Protein AF-A0A7C1BRU0-F1 (afdb_monomer_lite)

pLDDT: mean 76.78, std 14.63, range [42.94, 91.25]

Structure (mmCIF, N/CA/C/O backbone):
data_AF-A0A7C1BRU0-F1
#
_entry.id   AF-A0A7C1BRU0-F1
#
loop_
_atom_site.group_PDB
_atom_site.id
_atom_site.type_symbol
_atom_site.label_atom_id
_atom_site.label_alt_id
_atom_site.label_comp_id
_atom_site.label_asym_id
_atom_site.label_entity_id
_atom_site.label_seq_id
_atom_site.pdbx_PDB_ins_code
_atom_site.Cartn_x
_atom_site.Cartn_y
_atom_site.Cartn_z
_atom_site.occupancy
_atom_site.B_iso_or_equiv
_atom_site.auth_seq_id
_atom_site.auth_comp_id
_atom_site.auth_asym_id
_atom_site.auth_atom_id
_atom_site.pdbx_PDB_model_num
ATOM 1 N N . MET A 1 1 ? 9.150 2.656 5.061 1.00 75.44 1 MET A N 1
ATOM 2 C CA . MET A 1 1 ? 8.617 2.699 3.687 1.00 75.44 1 MET A CA 1
ATOM 3 C C . MET A 1 1 ? 9.025 1.399 3.020 1.00 75.44 1 MET A C 1
ATOM 5 O O . MET A 1 1 ? 10.210 1.096 3.060 1.00 75.44 1 MET A O 1
ATOM 9 N N . GLN A 1 2 ? 8.071 0.590 2.557 1.00 86.44 2 GLN A N 1
ATOM 10 C CA . GLN A 1 2 ? 8.381 -0.582 1.729 1.00 86.44 2 GLN A CA 1
ATOM 11 C C . GLN A 1 2 ? 8.383 -0.130 0.269 1.00 86.44 2 GLN A C 1
ATOM 13 O O . GLN A 1 2 ? 7.535 0.673 -0.111 1.00 86.44 2 GLN A O 1
ATOM 18 N N . SER A 1 3 ? 9.336 -0.616 -0.517 1.00 88.31 3 SER A N 1
ATOM 19 C CA . SER A 1 3 ? 9.441 -0.341 -1.948 1.00 88.31 3 SER A CA 1
ATOM 20 C C . SER A 1 3 ? 9.976 -1.574 -2.670 1.00 88.31 3 SER A C 1
ATOM 22 O O . SER A 1 3 ? 10.645 -2.416 -2.068 1.00 88.31 3 SER A O 1
ATOM 24 N N . ALA A 1 4 ? 9.661 -1.677 -3.956 1.00 88.94 4 ALA A N 1
ATOM 25 C CA . ALA A 1 4 ? 10.201 -2.679 -4.861 1.00 88.94 4 ALA A CA 1
ATOM 26 C C . ALA A 1 4 ? 10.468 -2.011 -6.212 1.00 88.94 4 ALA A C 1
ATOM 28 O O . ALA A 1 4 ? 9.642 -1.233 -6.685 1.00 88.94 4 ALA A O 1
ATOM 29 N N . GLU A 1 5 ? 11.617 -2.304 -6.814 1.00 89.44 5 GLU A N 1
ATOM 30 C CA . GLU A 1 5 ? 11.903 -1.902 -8.189 1.00 89.44 5 GLU A CA 1
ATOM 31 C C . GLU A 1 5 ? 11.199 -2.864 -9.146 1.00 89.44 5 GLU A C 1
ATOM 33 O O . GLU A 1 5 ? 11.255 -4.083 -8.961 1.00 89.44 5 GLU A O 1
ATOM 38 N N . ILE A 1 6 ? 10.541 -2.317 -10.167 1.00 86.06 6 ILE A N 1
ATOM 39 C CA . ILE A 1 6 ? 9.877 -3.102 -11.207 1.00 86.06 6 ILE A CA 1
ATOM 40 C C . ILE A 1 6 ? 10.598 -2.943 -12.544 1.00 86.06 6 ILE A C 1
ATOM 42 O O . ILE A 1 6 ? 10.967 -1.826 -12.913 1.00 86.06 6 ILE A O 1
ATOM 46 N N . PRO A 1 7 ? 10.809 -4.038 -13.293 1.00 84.94 7 PRO A N 1
ATOM 47 C CA . PRO A 1 7 ? 11.357 -3.946 -14.634 1.00 84.94 7 PRO A CA 1
ATOM 48 C C . PRO A 1 7 ? 10.336 -3.330 -15.597 1.00 84.94 7 PRO A C 1
ATOM 50 O O . PRO A 1 7 ? 9.122 -3.420 -15.404 1.00 84.94 7 PRO A O 1
ATOM 53 N N . ALA A 1 8 ? 10.836 -2.746 -16.685 1.00 81.50 8 ALA A N 1
ATOM 54 C CA . ALA A 1 8 ? 9.984 -2.249 -17.755 1.00 81.50 8 ALA A CA 1
ATOM 55 C C . ALA A 1 8 ? 9.097 -3.373 -18.324 1.00 81.50 8 ALA A C 1
ATOM 57 O O . ALA A 1 8 ? 9.579 -4.470 -18.610 1.00 81.50 8 ALA A O 1
ATOM 58 N N . GLY A 1 9 ? 7.809 -3.076 -18.513 1.00 83.06 9 GLY A N 1
ATOM 59 C CA . GLY A 1 9 ? 6.833 -4.026 -19.055 1.00 83.06 9 GLY A CA 1
ATOM 60 C C . GLY A 1 9 ? 6.266 -5.025 -18.043 1.00 83.06 9 GLY A C 1
ATOM 61 O O . GLY A 1 9 ? 5.603 -5.968 -18.460 1.00 83.06 9 GLY A O 1
ATOM 62 N N . TYR A 1 10 ? 6.515 -4.839 -16.744 1.00 85.50 10 TYR A N 1
ATOM 63 C CA . TYR A 1 10 ? 5.861 -5.613 -15.689 1.00 85.50 10 TYR A CA 1
ATOM 64 C C . TYR A 1 10 ? 4.350 -5.322 -15.655 1.00 85.50 10 TYR A C 1
ATOM 66 O O . TYR A 1 10 ? 3.953 -4.160 -15.575 1.00 85.50 10 TYR A O 1
ATOM 74 N N . ASP A 1 11 ? 3.521 -6.365 -15.723 1.00 89.00 11 ASP A N 1
ATOM 75 C CA . ASP A 1 11 ? 2.051 -6.280 -15.754 1.00 89.00 11 ASP A CA 1
ATOM 76 C C . ASP A 1 11 ? 1.363 -7.023 -14.596 1.00 89.00 11 ASP A C 1
ATOM 78 O O . ASP A 1 11 ? 0.143 -6.947 -14.439 1.00 89.00 11 ASP A O 1
ATOM 82 N N . GLU A 1 12 ? 2.140 -7.705 -13.758 1.00 90.62 12 GLU A N 1
ATOM 83 C CA . GLU A 1 12 ? 1.623 -8.447 -12.616 1.00 90.62 12 GLU A CA 1
ATOM 84 C C . GLU A 1 12 ? 1.361 -7.529 -11.403 1.00 90.62 12 GLU A C 1
ATOM 86 O O . GLU A 1 12 ? 2.035 -6.511 -11.213 1.00 90.62 12 GLU A O 1
ATOM 91 N N . PRO A 1 13 ? 0.405 -7.871 -10.521 1.00 86.56 13 PRO A N 1
ATOM 92 C CA . PRO A 1 13 ? 0.169 -7.108 -9.300 1.00 86.56 13 PRO A CA 1
ATOM 93 C C . PRO A 1 13 ? 1.326 -7.216 -8.294 1.00 86.56 13 PRO A C 1
ATOM 95 O O . PRO A 1 13 ? 1.801 -8.309 -7.980 1.00 86.56 13 PRO A O 1
ATOM 98 N N . LEU A 1 14 ? 1.706 -6.090 -7.683 1.00 85.94 14 LEU A N 1
ATOM 99 C CA . LEU A 1 14 ? 2.606 -6.065 -6.525 1.00 85.94 14 LEU A CA 1
ATOM 100 C C . LEU A 1 14 ? 1.822 -6.206 -5.217 1.00 85.94 14 LEU A C 1
ATOM 102 O O . LEU A 1 14 ? 0.897 -5.443 -4.940 1.00 85.94 14 LEU A O 1
ATOM 106 N N . GLY A 1 15 ? 2.233 -7.153 -4.375 1.00 87.88 15 GLY A N 1
ATOM 107 C CA . GLY A 1 15 ? 1.683 -7.341 -3.035 1.00 87.88 15 GLY A CA 1
ATOM 108 C C . GLY A 1 15 ? 2.626 -6.821 -1.953 1.00 87.88 15 GLY A C 1
ATOM 109 O O . GLY A 1 15 ? 3.756 -7.290 -1.842 1.00 87.88 15 GLY A O 1
ATOM 110 N N . PHE A 1 16 ? 2.139 -5.919 -1.100 1.00 86.38 16 PHE A N 1
ATOM 111 C CA . PHE A 1 16 ? 2.838 -5.488 0.113 1.00 86.38 16 PHE A CA 1
ATOM 112 C C . PHE A 1 16 ? 2.054 -5.927 1.347 1.00 86.38 16 PHE A C 1
ATOM 114 O O . PHE A 1 16 ? 0.841 -5.744 1.419 1.00 86.38 16 PHE A O 1
ATOM 121 N N . THR A 1 17 ? 2.750 -6.490 2.335 1.00 88.19 17 THR A N 1
ATOM 122 C CA . THR A 1 17 ? 2.160 -6.834 3.636 1.00 88.19 17 THR A CA 1
ATOM 123 C C . THR A 1 17 ? 2.740 -5.924 4.702 1.00 88.19 17 THR A C 1
ATOM 125 O O . THR A 1 17 ? 3.957 -5.783 4.823 1.00 88.19 17 THR A O 1
ATOM 128 N N . TYR A 1 18 ? 1.873 -5.316 5.501 1.00 81.56 18 TYR A N 1
ATOM 129 C CA . TYR A 1 18 ? 2.259 -4.452 6.608 1.00 81.56 18 TYR A CA 1
ATOM 130 C C . TYR A 1 18 ? 1.474 -4.832 7.858 1.00 81.56 18 TYR A C 1
ATOM 132 O O . TYR A 1 18 ? 0.261 -5.028 7.824 1.00 81.56 18 TYR A O 1
ATOM 140 N N . THR A 1 19 ? 2.186 -4.929 8.976 1.00 83.56 19 THR A N 1
ATOM 141 C CA . THR A 1 19 ? 1.564 -5.089 10.286 1.00 83.56 19 THR A CA 1
ATOM 142 C C . THR A 1 19 ? 1.001 -3.743 10.716 1.00 83.56 19 THR A C 1
ATOM 144 O O . THR A 1 19 ? 1.748 -2.768 10.793 1.00 83.56 19 THR A O 1
ATOM 147 N N . ILE A 1 20 ? -0.297 -3.694 11.011 1.00 78.00 20 ILE A N 1
ATOM 148 C CA . ILE A 1 20 ? -0.941 -2.522 11.608 1.00 78.00 20 ILE A CA 1
ATOM 149 C C . ILE A 1 20 ? -0.698 -2.596 13.126 1.00 78.00 20 ILE A C 1
ATOM 151 O O . ILE A 1 20 ? -1.177 -3.540 13.760 1.00 78.00 20 ILE A O 1
ATOM 155 N N . PRO A 1 21 ? 0.076 -1.670 13.722 1.00 76.56 21 PRO A N 1
ATOM 156 C CA . PRO A 1 21 ? 0.201 -1.566 15.172 1.00 76.56 21 PRO A CA 1
ATOM 157 C C . PRO A 1 21 ? -1.127 -1.120 15.793 1.00 76.56 21 PRO A C 1
ATOM 159 O O . PRO A 1 21 ? -1.971 -0.531 15.120 1.00 76.56 21 PRO A O 1
ATOM 162 N N . ASP A 1 22 ? -1.297 -1.333 17.098 1.00 78.62 22 ASP A N 1
ATOM 163 C CA . ASP A 1 22 ? -2.435 -0.749 17.805 1.00 78.62 22 ASP A CA 1
ATOM 164 C C . ASP A 1 22 ? -2.283 0.780 17.893 1.00 78.62 22 ASP A C 1
ATOM 166 O O . ASP A 1 22 ? -1.466 1.307 18.650 1.00 78.62 22 ASP A O 1
ATOM 170 N N . TRP A 1 23 ? -3.061 1.488 17.076 1.00 76.44 23 TRP A N 1
ATOM 171 C CA . TRP A 1 23 ? -3.146 2.950 17.040 1.00 76.44 23 TRP A CA 1
ATOM 172 C C . TRP A 1 23 ? -4.431 3.489 17.697 1.00 76.44 23 TRP A C 1
ATOM 174 O O . TRP A 1 23 ? -4.758 4.674 17.559 1.00 76.44 23 TRP A 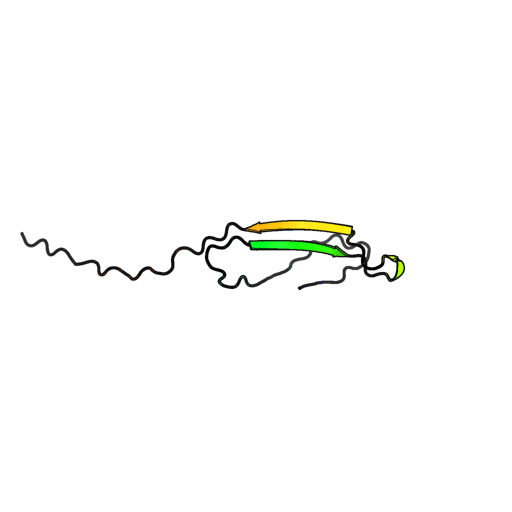O 1
ATOM 184 N N . GLY A 1 24 ? -5.175 2.632 18.411 1.00 75.69 24 GLY A N 1
ATOM 185 C CA . GLY A 1 24 ? -6.503 2.950 18.941 1.00 75.69 24 GLY A CA 1
ATOM 186 C C . GLY A 1 24 ? -7.536 3.186 17.834 1.00 75.69 24 GLY A C 1
ATOM 187 O O . GLY A 1 24 ? -7.300 2.862 16.678 1.00 75.69 24 GLY A O 1
ATOM 188 N N . ALA A 1 25 ? -8.688 3.782 18.152 1.00 76.44 25 ALA A N 1
ATOM 189 C CA . ALA A 1 25 ? -9.764 4.068 17.183 1.00 76.44 25 ALA A CA 1
ATOM 190 C C . ALA A 1 25 ? -9.456 5.235 16.213 1.00 76.44 25 ALA A C 1
ATOM 192 O O . ALA A 1 25 ? -10.355 5.941 15.754 1.00 76.44 25 ALA A O 1
ATOM 193 N N . THR A 1 26 ? -8.177 5.478 15.935 1.00 78.38 26 THR A N 1
ATOM 194 C CA . THR A 1 26 ? -7.721 6.534 15.035 1.00 78.38 26 THR A CA 1
ATOM 195 C C . THR A 1 26 ? -7.777 6.018 13.601 1.00 78.38 26 THR A C 1
ATOM 197 O O . THR A 1 26 ? -7.208 4.972 13.292 1.00 78.38 26 THR A O 1
ATOM 200 N N . GLY A 1 27 ? -8.448 6.754 12.711 1.00 79.56 27 GLY A N 1
ATOM 201 C CA . GLY A 1 27 ? -8.407 6.454 11.280 1.00 79.56 27 GLY A CA 1
ATOM 202 C C . GLY A 1 27 ? -6.978 6.565 10.744 1.00 79.56 27 GLY A C 1
ATOM 203 O O . GLY A 1 27 ? -6.244 7.482 11.113 1.00 79.56 27 GLY A O 1
ATOM 204 N N . PHE A 1 28 ? -6.588 5.646 9.866 1.00 85.69 28 PHE A N 1
ATOM 205 C CA . PHE A 1 28 ? -5.277 5.656 9.219 1.00 85.69 28 PHE A CA 1
ATOM 206 C C . PHE A 1 28 ? -5.405 5.342 7.732 1.00 85.69 28 PHE A C 1
ATOM 208 O O . PHE A 1 28 ? -6.448 4.885 7.266 1.00 85.69 28 PHE A O 1
ATOM 215 N N . GLY A 1 29 ? -4.335 5.583 6.983 1.00 86.88 29 GLY A N 1
ATOM 216 C CA . GLY A 1 29 ? -4.283 5.332 5.552 1.00 86.88 29 GLY A CA 1
ATOM 217 C C . GLY A 1 29 ? -2.870 5.045 5.068 1.00 86.88 29 GLY A C 1
ATOM 218 O O . GLY A 1 29 ? -1.901 5.250 5.797 1.00 86.88 29 GLY A O 1
ATOM 219 N N . ASN A 1 30 ? -2.774 4.564 3.836 1.00 88.38 30 ASN A N 1
ATOM 220 C CA . ASN A 1 30 ? -1.534 4.305 3.126 1.00 88.38 30 ASN A CA 1
ATOM 221 C C . ASN A 1 30 ? -1.563 5.086 1.823 1.00 88.38 30 ASN A C 1
ATOM 223 O O . ASN A 1 30 ? -2.599 5.171 1.162 1.00 88.38 30 ASN A O 1
ATOM 227 N N . LEU A 1 31 ? -0.402 5.621 1.474 1.00 90.69 31 LEU A N 1
ATOM 228 C CA . LEU A 1 31 ? -0.139 6.208 0.173 1.00 90.69 31 LEU A CA 1
ATOM 229 C C . LEU A 1 31 ? 0.671 5.197 -0.629 1.00 90.69 31 LEU A C 1
ATOM 231 O O . LEU A 1 31 ? 1.714 4.730 -0.165 1.00 90.69 31 LEU A O 1
ATOM 235 N N . PHE A 1 32 ? 0.178 4.869 -1.813 1.00 89.19 32 PHE A N 1
ATOM 236 C CA . PHE A 1 32 ? 0.866 4.044 -2.792 1.00 89.19 32 PHE A CA 1
ATOM 237 C C . PHE A 1 32 ? 1.273 4.957 -3.932 1.00 89.19 32 PHE A C 1
ATOM 239 O O . PHE A 1 32 ? 0.430 5.663 -4.470 1.00 89.19 32 PHE A O 1
ATOM 246 N N . PHE A 1 33 ? 2.551 4.977 -4.287 1.00 90.06 33 PHE A N 1
ATOM 247 C CA . PHE A 1 33 ? 3.024 5.805 -5.386 1.00 90.06 33 PHE A CA 1
ATOM 248 C C . PHE A 1 33 ? 4.050 5.060 -6.225 1.00 90.06 33 PHE A C 1
ATOM 250 O O . PHE A 1 33 ? 4.805 4.233 -5.707 1.00 90.06 33 PHE A O 1
ATOM 257 N N . MET A 1 34 ? 4.074 5.369 -7.517 1.00 89.19 34 MET A N 1
ATOM 258 C CA . MET A 1 34 ? 5.121 4.934 -8.434 1.00 89.19 34 MET A CA 1
ATOM 259 C C . MET A 1 34 ? 6.033 6.110 -8.737 1.00 89.19 34 MET A C 1
ATOM 261 O O . MET A 1 34 ? 5.564 7.186 -9.096 1.00 89.19 34 MET A O 1
ATOM 265 N N . GLN A 1 35 ? 7.334 5.897 -8.588 1.00 89.88 35 GLN A N 1
ATOM 266 C CA . GLN A 1 35 ? 8.350 6.915 -8.811 1.00 89.88 35 GLN A CA 1
ATOM 267 C C . GLN A 1 35 ? 9.304 6.459 -9.909 1.00 89.88 35 GLN A C 1
ATOM 269 O O . GLN A 1 35 ? 9.750 5.309 -9.908 1.00 89.88 35 GLN A O 1
ATOM 274 N N . LEU A 1 36 ? 9.629 7.370 -10.822 1.00 86.25 36 LEU A N 1
ATOM 275 C CA . LEU A 1 36 ? 10.701 7.174 -11.788 1.00 86.25 36 LEU A CA 1
ATOM 276 C C . LEU A 1 36 ? 12.050 7.384 -11.098 1.00 86.25 36 LEU A C 1
ATOM 278 O O . LEU A 1 36 ? 12.272 8.402 -10.442 1.00 86.25 36 LEU A O 1
ATOM 282 N N . LEU A 1 37 ? 12.932 6.390 -11.207 1.00 83.25 37 LEU A N 1
ATOM 283 C CA . LEU A 1 37 ? 14.235 6.384 -10.533 1.00 83.25 37 LEU A CA 1
ATOM 284 C C . LEU A 1 37 ? 15.391 6.820 -11.437 1.00 83.25 37 LEU A C 1
ATOM 286 O O . LEU A 1 37 ? 16.519 6.917 -10.956 1.00 83.25 37 LEU A O 1
ATOM 290 N N . ASP A 1 38 ? 15.152 7.044 -12.730 1.00 82.94 38 ASP A N 1
ATOM 291 C CA . ASP A 1 38 ? 16.199 7.547 -13.613 1.00 82.94 38 ASP A CA 1
ATOM 292 C C . ASP A 1 38 ? 16.620 8.970 -13.217 1.00 82.94 38 ASP A C 1
ATOM 294 O O . ASP A 1 38 ? 15.826 9.767 -12.711 1.00 82.94 38 ASP A O 1
ATOM 298 N N . GLU A 1 39 ? 17.904 9.273 -13.426 1.00 80.44 39 GLU A N 1
ATOM 299 C CA . GLU A 1 39 ? 18.507 10.541 -12.999 1.00 80.44 39 GLU A CA 1
ATOM 300 C C . GLU A 1 39 ? 17.855 11.760 -13.671 1.00 80.44 39 GLU A C 1
ATOM 302 O O . GLU A 1 39 ? 17.776 12.824 -13.054 1.00 80.44 39 GLU A O 1
ATOM 307 N N . ASP A 1 40 ? 17.349 11.599 -14.897 1.00 84.56 40 ASP A N 1
ATOM 308 C CA . ASP A 1 40 ? 16.738 12.672 -15.686 1.00 84.56 40 ASP A CA 1
ATOM 309 C C . ASP A 1 40 ? 15.333 13.041 -15.179 1.00 84.56 40 ASP A C 1
ATOM 311 O O . ASP A 1 40 ? 14.953 14.214 -15.203 1.00 84.56 40 ASP A O 1
ATOM 315 N N . SER A 1 41 ? 14.580 12.066 -14.663 1.00 80.62 41 SER A N 1
ATOM 316 C CA . SER A 1 41 ? 13.245 12.273 -14.085 1.00 80.62 41 SER A CA 1
ATOM 317 C C . SER A 1 41 ? 13.280 12.899 -12.690 1.00 80.62 41 SER A C 1
ATOM 319 O O . SER A 1 41 ? 12.242 13.293 -12.160 1.00 80.62 41 SER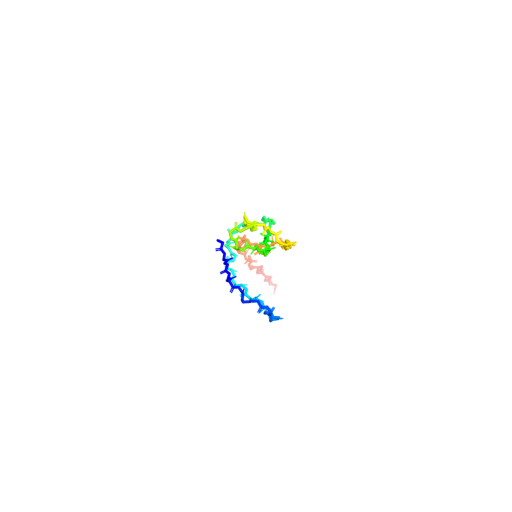 A O 1
ATOM 321 N N . GLY A 1 42 ? 14.453 12.991 -12.052 1.00 82.50 42 GLY A N 1
ATOM 322 C CA . GLY A 1 42 ? 14.624 13.695 -10.776 1.00 82.50 42 GLY A CA 1
ATOM 323 C C . GLY A 1 42 ? 13.768 13.149 -9.626 1.00 82.50 42 GLY A C 1
ATOM 324 O O . GLY A 1 42 ? 13.489 13.875 -8.669 1.00 82.50 42 GLY A O 1
ATOM 325 N N . GLY A 1 43 ? 13.332 11.888 -9.712 1.00 82.44 43 GLY A N 1
ATOM 326 C CA . GLY A 1 43 ? 12.432 11.288 -8.735 1.00 82.44 43 GLY A CA 1
ATOM 327 C C . GLY A 1 43 ? 10.963 11.694 -8.891 1.00 82.44 43 GLY A C 1
ATOM 328 O O . GLY A 1 43 ? 10.250 11.736 -7.887 1.00 82.44 43 GLY A O 1
ATOM 329 N N . GLU A 1 44 ? 10.504 12.015 -10.099 1.00 88.19 44 GLU A N 1
ATOM 330 C CA . GLU A 1 44 ? 9.094 12.301 -10.377 1.00 88.19 44 GLU A CA 1
ATOM 331 C C . GLU A 1 44 ? 8.173 11.139 -9.961 1.00 88.19 44 GLU A C 1
ATOM 333 O O . GLU A 1 44 ? 8.451 9.965 -10.222 1.00 88.19 44 GLU A O 1
ATOM 338 N N . VAL A 1 45 ? 7.055 11.475 -9.307 1.00 88.62 45 VAL A N 1
ATOM 339 C CA . VAL A 1 45 ? 5.976 10.527 -9.008 1.00 88.62 45 VAL A CA 1
ATOM 340 C C . VAL A 1 45 ? 5.055 10.465 -10.217 1.00 88.62 45 VAL A C 1
ATOM 342 O O . VAL A 1 45 ? 4.397 11.449 -10.545 1.00 88.62 45 VAL A O 1
ATOM 345 N N . TRP A 1 46 ? 5.003 9.303 -10.859 1.00 86.19 46 TRP A N 1
ATOM 346 C CA . TRP A 1 46 ? 4.161 9.070 -12.026 1.00 86.19 46 TRP A CA 1
ATOM 347 C C . TRP A 1 46 ? 2.701 8.863 -11.613 1.00 86.19 46 TRP A C 1
ATOM 349 O O . TRP A 1 46 ? 1.796 9.455 -12.196 1.00 86.19 46 TRP A O 1
ATOM 359 N N . ASP A 1 47 ? 2.461 8.051 -10.586 1.00 88.19 47 ASP A N 1
ATOM 360 C CA . ASP A 1 47 ? 1.109 7.712 -10.143 1.00 88.19 47 ASP A CA 1
ATOM 361 C C . ASP A 1 47 ? 1.019 7.674 -8.616 1.00 88.19 47 ASP A C 1
ATOM 363 O O . ASP A 1 47 ? 2.012 7.390 -7.937 1.00 88.19 47 ASP A O 1
ATOM 367 N N . LEU A 1 48 ? -0.164 7.981 -8.082 1.00 91.25 48 LEU A N 1
ATOM 368 C CA . LEU A 1 48 ? -0.438 8.080 -6.651 1.00 91.25 48 LEU A CA 1
ATOM 369 C C . LEU A 1 48 ? -1.870 7.636 -6.344 1.00 91.25 48 LEU A C 1
ATOM 371 O O . LEU A 1 48 ? -2.831 8.206 -6.856 1.00 91.25 48 LEU A O 1
ATOM 375 N N . ASP A 1 49 ? -1.999 6.715 -5.396 1.00 91.19 49 ASP A N 1
ATOM 376 C CA . ASP A 1 49 ? -3.270 6.286 -4.826 1.00 91.19 49 ASP A CA 1
ATOM 377 C C . ASP A 1 49 ? -3.228 6.338 -3.289 1.00 91.19 49 ASP A C 1
ATOM 379 O O . ASP A 1 49 ? -2.169 6.255 -2.654 1.00 91.19 49 ASP A O 1
ATOM 383 N N . ALA A 1 50 ? -4.399 6.486 -2.677 1.00 91.19 50 ALA A N 1
ATOM 384 C CA . ALA A 1 50 ? -4.579 6.558 -1.239 1.00 91.19 50 ALA A CA 1
ATOM 385 C C . ALA A 1 50 ? -5.694 5.611 -0.791 1.00 91.19 50 ALA A C 1
ATOM 387 O O . ALA A 1 50 ? -6.850 5.741 -1.190 1.00 91.19 50 ALA A O 1
ATOM 388 N N . ALA A 1 51 ? -5.365 4.708 0.131 1.00 88.38 51 ALA A N 1
ATOM 389 C CA . ALA A 1 51 ? -6.352 3.881 0.814 1.00 88.38 51 ALA A CA 1
ATOM 390 C C . ALA A 1 51 ? -6.474 4.322 2.273 1.00 88.38 51 ALA A C 1
ATOM 392 O O . ALA A 1 51 ? -5.468 4.454 2.966 1.00 88.38 51 ALA A O 1
ATOM 393 N N . CYS A 1 52 ? -7.705 4.518 2.747 1.00 86.81 52 CYS A N 1
ATOM 394 C CA . CYS A 1 52 ? -8.008 4.887 4.1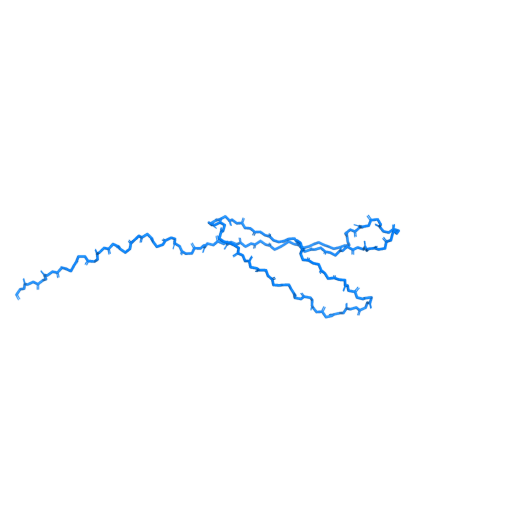30 1.00 86.81 52 CYS A CA 1
ATOM 395 C C . CYS A 1 52 ? -8.850 3.796 4.794 1.00 86.81 52 CYS A C 1
ATOM 397 O O . CYS A 1 52 ? -9.783 3.267 4.189 1.00 86.81 52 CYS A O 1
ATOM 399 N N . TRP A 1 53 ? -8.569 3.505 6.062 1.00 83.06 53 TRP A N 1
ATOM 400 C CA . TRP A 1 53 ? -9.279 2.501 6.846 1.00 83.06 53 TRP A CA 1
ATOM 401 C C . TRP A 1 53 ? -10.033 3.134 8.009 1.00 83.06 53 TRP A C 1
ATOM 403 O O . TRP A 1 53 ? -9.470 3.844 8.847 1.00 83.06 53 TRP A O 1
ATOM 413 N N . ALA A 1 54 ? -11.320 2.801 8.092 1.00 77.50 54 ALA A N 1
ATOM 414 C CA . ALA A 1 54 ? -12.115 2.986 9.295 1.00 77.50 54 ALA A CA 1
ATOM 415 C C . ALA A 1 54 ? -11.736 1.886 10.298 1.00 77.50 54 ALA A C 1
ATOM 417 O O . ALA A 1 54 ? -12.350 0.821 10.343 1.00 77.50 54 ALA A O 1
ATOM 418 N N . TYR A 1 55 ? -10.669 2.120 11.059 1.00 75.00 55 TYR A N 1
ATOM 419 C CA . TYR A 1 55 ? -10.206 1.179 12.069 1.00 75.00 55 TYR A CA 1
ATOM 420 C C . TYR A 1 55 ? -10.956 1.384 13.381 1.00 75.00 55 TYR A C 1
ATOM 422 O O . TYR A 1 55 ? -10.862 2.425 14.030 1.00 75.00 55 TYR A O 1
ATOM 430 N N . SER A 1 56 ? -11.716 0.364 13.763 1.00 73.88 56 SER A N 1
ATOM 431 C CA . SER A 1 56 ? -12.383 0.282 15.054 1.00 73.88 56 SER A CA 1
ATOM 432 C C . SER A 1 56 ? -11.899 -0.995 15.736 1.00 73.88 56 SER A C 1
ATOM 434 O O . SER A 1 56 ? -12.454 -2.065 15.474 1.00 73.88 56 SER A O 1
ATOM 436 N N . PRO A 1 57 ? -10.833 -0.9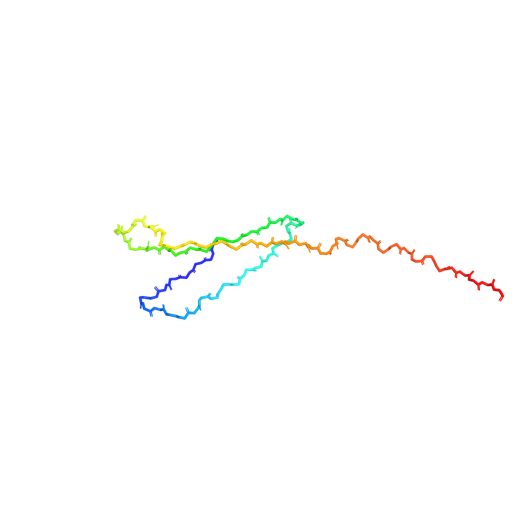32 16.556 1.00 68.44 57 PRO A N 1
ATOM 437 C CA . PRO A 1 57 ? -10.472 -2.070 17.382 1.00 68.44 57 PRO A CA 1
ATOM 438 C C . PRO A 1 57 ? -11.645 -2.298 18.332 1.00 68.44 57 PRO A C 1
ATOM 440 O O . PRO A 1 57 ? -11.976 -1.426 19.138 1.00 68.44 57 PRO A O 1
ATOM 443 N N . SER A 1 58 ? -12.340 -3.425 18.185 1.00 67.88 58 SER A N 1
ATOM 444 C CA . SER A 1 58 ? -13.466 -3.759 19.050 1.00 67.88 58 SER A CA 1
ATOM 445 C C . SER A 1 58 ? -12.963 -3.819 20.487 1.00 67.88 58 SER A C 1
ATOM 447 O O . SER A 1 58 ? -12.241 -4.749 20.823 1.00 67.88 58 SER A O 1
ATOM 449 N N . ALA A 1 59 ? -13.329 -2.802 21.268 1.00 53.12 59 ALA A N 1
ATOM 450 C CA . ALA A 1 59 ? -13.248 -2.682 22.715 1.00 53.12 59 ALA A CA 1
ATOM 451 C C . ALA A 1 59 ? -11.959 -3.231 23.362 1.00 53.12 59 ALA A C 1
ATOM 453 O O . ALA A 1 59 ? -11.735 -4.437 23.457 1.00 53.12 59 ALA A O 1
ATOM 454 N N . VAL A 1 60 ? -11.201 -2.340 24.013 1.00 49.44 60 VAL A N 1
ATOM 455 C CA . VAL A 1 60 ? -10.595 -2.690 25.309 1.00 49.44 60 VAL A CA 1
ATOM 456 C C . VAL A 1 60 ? -11.602 -3.584 26.024 1.00 49.44 60 VAL A C 1
ATOM 458 O O . VAL A 1 60 ? -12.767 -3.194 26.102 1.00 49.44 60 VAL A O 1
ATOM 461 N N . ALA A 1 61 ? -11.204 -4.772 26.477 1.00 49.47 61 ALA A N 1
ATOM 462 C CA . ALA A 1 61 ? -12.021 -5.569 27.375 1.00 49.47 61 ALA A CA 1
ATOM 463 C C . ALA A 1 61 ? -12.296 -4.708 28.617 1.00 49.47 61 ALA A C 1
ATOM 465 O O . ALA A 1 61 ? -11.542 -4.730 29.588 1.00 49.47 61 ALA A O 1
ATOM 466 N N . VAL A 1 62 ? -13.326 -3.861 28.545 1.00 45.59 62 VAL A N 1
ATOM 467 C CA . VAL A 1 62 ? -13.922 -3.183 29.680 1.00 45.59 62 VAL A CA 1
ATOM 468 C C . VAL A 1 62 ? -14.335 -4.349 30.545 1.00 45.59 62 VAL A C 1
ATOM 470 O O . VAL A 1 62 ? -15.116 -5.186 30.092 1.00 45.59 62 VAL A O 1
ATOM 473 N N . GLY A 1 63 ? -13.627 -4.475 31.670 1.00 44.75 63 GLY A N 1
ATOM 474 C CA . GLY A 1 63 ? -13.481 -5.711 32.419 1.00 44.75 63 GLY A CA 1
ATOM 475 C C . GLY A 1 63 ? -14.783 -6.480 32.500 1.00 44.75 63 GLY A C 1
ATOM 476 O O . GLY A 1 63 ? -15.835 -5.870 32.671 1.00 44.75 63 GLY A O 1
ATOM 477 N N . ALA A 1 64 ? -14.685 -7.803 32.363 1.00 42.94 64 ALA A N 1
ATOM 478 C CA . ALA A 1 64 ? -15.763 -8.718 32.689 1.00 42.94 64 ALA A CA 1
ATOM 479 C C . ALA A 1 64 ? -16.434 -8.224 33.976 1.00 42.94 64 ALA A C 1
ATOM 481 O O . ALA A 1 64 ? -15.886 -8.371 35.069 1.00 42.94 64 ALA A O 1
ATOM 482 N N . THR A 1 65 ? -17.580 -7.557 33.840 1.00 48.59 65 THR A N 1
ATOM 483 C CA . THR A 1 65 ? -18.445 -7.285 34.974 1.00 48.59 65 THR A CA 1
ATOM 484 C C . THR A 1 65 ? -18.774 -8.668 35.510 1.00 48.59 65 THR A C 1
ATOM 486 O O . THR A 1 65 ? -19.243 -9.491 34.713 1.00 48.59 65 THR A O 1
ATOM 489 N N . PRO A 1 66 ? -18.474 -8.980 36.784 1.00 50.44 66 PRO A N 1
ATOM 490 C CA . PRO A 1 66 ? -18.882 -10.250 37.349 1.00 50.44 66 PRO A CA 1
ATOM 491 C C . PRO A 1 66 ? -20.383 -10.346 37.120 1.00 50.44 66 PRO A C 1
ATOM 493 O O . PRO A 1 66 ? -21.131 -9.444 37.500 1.00 50.44 66 PRO A O 1
ATOM 496 N N . VAL A 1 67 ? -20.810 -11.383 36.410 1.00 55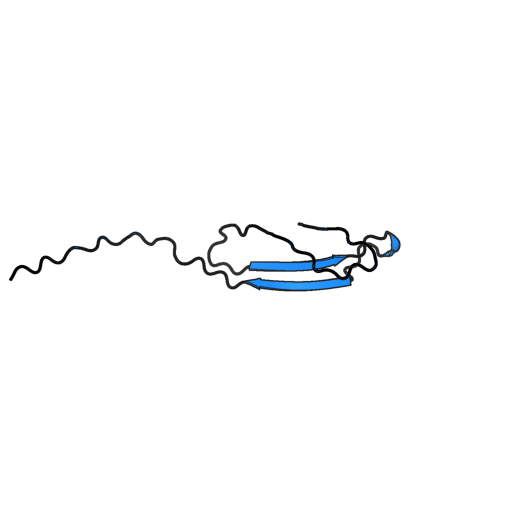.78 67 VAL A N 1
ATOM 497 C CA . VAL A 1 67 ? -22.222 -11.727 36.366 1.00 55.78 67 VAL A CA 1
ATOM 498 C C . VAL A 1 67 ? -22.534 -12.152 37.794 1.00 55.78 67 VAL A C 1
ATOM 500 O O . VAL A 1 67 ? -22.099 -13.222 38.214 1.00 55.78 67 VAL A O 1
ATOM 503 N N . GLU A 1 68 ? -23.172 -11.283 38.580 1.00 56.56 68 GLU A N 1
ATOM 504 C CA . GLU A 1 68 ? -23.754 -11.724 39.842 1.00 56.56 68 GLU A CA 1
ATOM 505 C C . GLU A 1 68 ? -24.816 -12.765 39.488 1.00 56.56 68 GLU A C 1
ATOM 507 O O . GLU A 1 68 ? -25.789 -12.483 38.784 1.00 56.56 68 GLU A O 1
ATOM 512 N N . GLU A 1 69 ? -24.557 -14.002 39.899 1.00 53.09 69 GLU A N 1
ATOM 513 C CA . GLU A 1 69 ? -25.481 -15.114 39.766 1.00 53.09 69 GLU A CA 1
ATOM 514 C C . GLU A 1 69 ? -26.717 -14.776 40.612 1.00 53.09 69 GLU A C 1
ATOM 516 O O . GLU A 1 69 ? -26.664 -14.749 41.841 1.00 53.09 69 GLU A O 1
ATOM 521 N N . LEU A 1 70 ? -27.825 -14.425 39.955 1.00 51.62 70 LEU A N 1
ATOM 522 C CA . LEU A 1 70 ? -29.112 -14.256 40.623 1.00 51.62 70 LEU A CA 1
ATOM 523 C C . LEU A 1 70 ? -29.586 -15.635 41.098 1.00 51.62 70 LEU A C 1
ATOM 525 O O . LEU A 1 70 ? -30.115 -16.416 40.306 1.00 51.62 70 LEU A O 1
ATOM 529 N N . ASP A 1 71 ? -29.401 -15.919 42.389 1.00 57.12 71 ASP A N 1
ATOM 530 C CA . ASP A 1 71 ? -30.002 -17.066 43.072 1.00 57.12 71 ASP A CA 1
ATOM 531 C C . ASP A 1 71 ? -31.524 -16.872 43.151 1.00 57.12 71 ASP A C 1
ATOM 533 O O . ASP A 1 71 ? -32.058 -16.187 44.026 1.00 57.12 71 ASP A O 1
ATOM 537 N N . LEU A 1 72 ? -32.234 -17.433 42.173 1.00 55.88 72 LEU A N 1
ATOM 538 C CA . LEU A 1 72 ? -33.688 -17.542 42.185 1.00 55.88 72 LEU A CA 1
ATOM 539 C C . LEU A 1 72 ? -34.085 -18.809 42.947 1.00 55.88 72 LEU A C 1
ATOM 541 O O . LEU A 1 72 ? -34.544 -19.789 42.358 1.00 55.88 72 LEU A O 1
ATOM 545 N N . ALA A 1 73 ? -33.928 -18.772 44.268 1.00 54.28 73 ALA A N 1
ATOM 546 C CA . ALA A 1 73 ? -34.567 -19.730 45.156 1.00 54.28 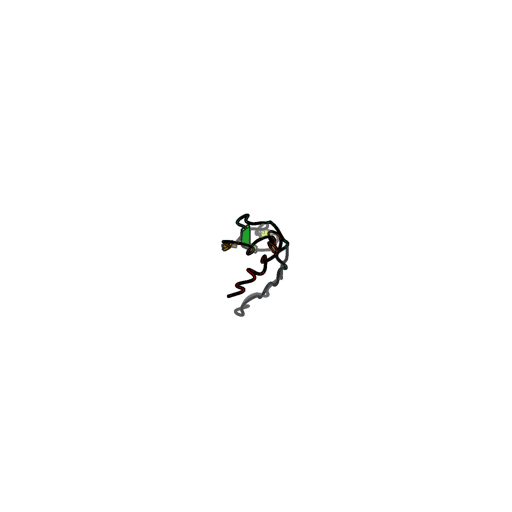73 ALA A CA 1
ATOM 547 C C . ALA A 1 73 ? -36.078 -19.436 45.228 1.00 54.28 73 ALA A C 1
ATOM 549 O O . ALA A 1 73 ? -36.493 -18.395 45.739 1.00 54.28 73 ALA A O 1
ATOM 550 N N . ASN A 1 74 ? -36.888 -20.368 44.721 1.00 45.66 74 ASN A N 1
ATOM 551 C CA . ASN A 1 74 ? -38.317 -20.515 45.021 1.00 45.66 74 ASN A CA 1
ATOM 552 C C . ASN A 1 74 ? -38.602 -21.976 45.363 1.00 45.66 74 ASN A C 1
ATOM 554 O O . ASN A 1 74 ? -38.194 -22.848 44.562 1.00 45.66 74 ASN A O 1
#

Foldseek 3Di:
DDDDDDDPPDDDDDDDDDDDDCPAQDKDKDKDWDWDPDVVSVGDTPDIDMDIDRDHPPDDPPDDPPPPPPPPDD

Sequence (74 aa):
MQSAEIPAGYDEPLGFTYTIPDWGATGFGNLFFMQLLDEDSGGEVWDLDAACWAYSPSAVAVGATPVEELDLAN

Secondary structure (DSSP, 8-state):
-------TT--SPP---------TT--EEEEEEEE--STTTTT-EEEEEEEEE---------------------

Radius of gyration: 23.94 Å; chains: 1; bounding box: 57×34×64 Å